Protein AF-A0A3M2L8L9-F1 (afdb_monomer_lite)

Sequence (64 aa):
MDSFADWLRSRDDDELRAVLAARPELVAPVPADLTALAARAATPAAVSRALDRLDAFALAVLAG

Structure (mmCIF, N/CA/C/O backbone):
data_AF-A0A3M2L8L9-F1
#
_entry.id   AF-A0A3M2L8L9-F1
#
loop_
_atom_site.group_PDB
_atom_site.id
_atom_site.type_symbol
_atom_site.label_atom_id
_atom_site.label_alt_id
_atom_site.label_comp_id
_atom_site.label_asym_id
_atom_site.label_entity_id
_atom_site.label_seq_id
_atom_site.pdbx_PDB_ins_code
_atom_site.Cartn_x
_atom_site.Cartn_y
_atom_site.Cartn_z
_atom_site.occupancy
_atom_site.B_iso_or_equiv
_atom_site.auth_seq_id
_atom_site.auth_comp_id
_atom_site.auth_asym_id
_atom_site.auth_atom_id
_atom_site.pdbx_PDB_model_num
ATOM 1 N N . MET A 1 1 ? 12.604 -16.707 -4.236 1.00 64.75 1 MET A N 1
ATOM 2 C CA . MET A 1 1 ? 11.770 -15.822 -3.404 1.00 64.75 1 MET A CA 1
ATOM 3 C C . MET A 1 1 ? 11.358 -14.695 -4.320 1.00 64.75 1 MET A C 1
ATOM 5 O O . MET A 1 1 ? 12.248 -14.004 -4.805 1.00 64.75 1 MET A O 1
ATOM 9 N N . ASP A 1 2 ? 10.077 -14.597 -4.652 1.00 80.31 2 ASP A N 1
ATOM 10 C CA . ASP A 1 2 ? 9.616 -13.604 -5.624 1.00 80.31 2 ASP A CA 1
ATOM 11 C C . ASP A 1 2 ? 9.744 -12.201 -5.027 1.00 80.31 2 ASP A C 1
ATOM 13 O O . ASP A 1 2 ? 9.534 -12.005 -3.825 1.00 80.31 2 ASP A O 1
ATOM 17 N N . SER A 1 3 ? 10.165 -11.228 -5.839 1.00 91.62 3 SER A N 1
ATOM 18 C CA . SER A 1 3 ? 10.324 -9.856 -5.360 1.00 91.62 3 SER A CA 1
ATOM 19 C C . SER A 1 3 ? 8.958 -9.225 -5.082 1.00 91.62 3 SER A C 1
ATOM 21 O O . SER A 1 3 ? 7.935 -9.647 -5.621 1.00 91.62 3 SER A O 1
ATOM 23 N N . PHE A 1 4 ? 8.918 -8.152 -4.288 1.00 90.25 4 PHE A N 1
ATOM 24 C CA . PHE A 1 4 ? 7.661 -7.429 -4.072 1.00 90.25 4 PHE A CA 1
ATOM 25 C C . PHE A 1 4 ? 7.079 -6.858 -5.380 1.00 90.25 4 PHE A C 1
ATOM 27 O O . PHE A 1 4 ? 5.864 -6.784 -5.541 1.00 90.25 4 PHE A O 1
ATOM 34 N N . ALA A 1 5 ? 7.932 -6.524 -6.352 1.00 93.94 5 ALA A N 1
ATOM 35 C CA . ALA A 1 5 ? 7.487 -6.113 -7.680 1.00 93.94 5 ALA A CA 1
ATOM 36 C C . ALA A 1 5 ? 6.836 -7.270 -8.460 1.00 93.94 5 ALA A C 1
ATOM 38 O O . ALA A 1 5 ? 5.849 -7.049 -9.154 1.00 93.94 5 ALA A O 1
ATOM 39 N N . ASP A 1 6 ? 7.341 -8.499 -8.321 1.00 93.88 6 ASP A N 1
ATOM 40 C CA . ASP A 1 6 ? 6.737 -9.689 -8.941 1.00 93.88 6 ASP A CA 1
ATOM 41 C C . ASP A 1 6 ? 5.408 -10.043 -8.277 1.00 93.88 6 ASP A C 1
ATOM 43 O O . ASP A 1 6 ? 4.431 -10.352 -8.958 1.00 93.88 6 ASP A O 1
ATOM 47 N N . TRP A 1 7 ? 5.332 -9.883 -6.954 1.00 93.12 7 TRP A N 1
ATOM 48 C CA . TRP A 1 7 ? 4.072 -9.994 -6.233 1.00 93.12 7 TRP A CA 1
ATOM 49 C C . TRP A 1 7 ? 3.047 -8.976 -6.749 1.00 93.12 7 TRP A C 1
ATOM 51 O O . TRP A 1 7 ? 1.935 -9.381 -7.075 1.00 93.12 7 TRP A O 1
ATOM 61 N N . LEU A 1 8 ? 3.416 -7.698 -6.913 1.00 92.44 8 LEU A N 1
ATOM 62 C CA . LEU A 1 8 ? 2.523 -6.670 -7.468 1.00 92.44 8 LEU A CA 1
ATOM 63 C C . LEU A 1 8 ? 2.085 -6.979 -8.906 1.00 92.44 8 LEU A C 1
ATOM 65 O O . LEU A 1 8 ? 0.925 -6.772 -9.235 1.00 92.44 8 LEU A O 1
ATOM 69 N N . ARG A 1 9 ? 2.979 -7.506 -9.753 1.00 92.69 9 ARG A N 1
ATOM 70 C CA . ARG A 1 9 ? 2.644 -7.921 -11.131 1.00 92.69 9 ARG A CA 1
ATOM 71 C C . ARG A 1 9 ? 1.636 -9.064 -11.190 1.00 92.69 9 ARG A C 1
ATOM 73 O O . ARG A 1 9 ? 0.943 -9.202 -12.188 1.00 92.69 9 ARG A O 1
ATOM 80 N N . SER A 1 10 ? 1.597 -9.900 -10.155 1.00 94.00 10 SER A N 1
ATOM 81 C CA . SER A 1 10 ? 0.667 -11.030 -10.069 1.00 94.00 10 SER A CA 1
ATOM 82 C C . SER A 1 10 ? -0.719 -10.656 -9.524 1.00 94.00 10 SER A C 1
ATOM 84 O O . SER A 1 10 ? -1.570 -11.538 -9.418 1.00 94.00 10 SER A O 1
ATOM 86 N N . ARG A 1 11 ? -0.927 -9.393 -9.125 1.00 94.69 11 ARG A N 1
ATOM 87 C CA . ARG A 1 11 ? -2.218 -8.876 -8.651 1.00 94.69 11 ARG A CA 1
ATOM 88 C C . ARG A 1 11 ? -3.080 -8.416 -9.816 1.00 94.69 11 ARG A C 1
ATOM 90 O O . ARG A 1 11 ? -2.555 -7.996 -10.847 1.00 94.69 11 ARG A O 1
ATOM 97 N N . ASP A 1 12 ? -4.390 -8.479 -9.630 1.00 95.25 12 ASP A N 1
ATOM 98 C CA . ASP A 1 12 ? -5.330 -7.877 -10.570 1.00 95.25 12 ASP A CA 1
ATOM 99 C C . ASP A 1 12 ? -5.465 -6.353 -10.358 1.00 95.25 12 ASP A C 1
ATOM 101 O O . ASP A 1 12 ? -4.970 -5.775 -9.382 1.00 95.25 12 ASP A O 1
ATOM 105 N N . ASP A 1 13 ? -6.117 -5.678 -11.306 1.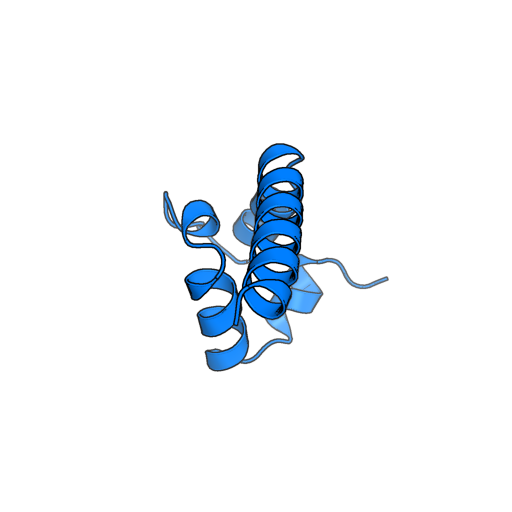00 93.25 13 ASP A N 1
ATOM 106 C CA . ASP A 1 13 ? -6.282 -4.221 -11.275 1.00 93.25 13 ASP A CA 1
ATOM 107 C C . ASP A 1 13 ? -7.111 -3.739 -10.075 1.00 93.25 13 ASP A C 1
ATOM 109 O O . ASP A 1 13 ? -6.889 -2.628 -9.585 1.00 93.25 13 ASP A O 1
ATOM 113 N N . ASP A 1 14 ? -8.058 -4.544 -9.590 1.00 95.38 14 ASP A N 1
ATOM 114 C CA . ASP A 1 14 ? -8.925 -4.175 -8.472 1.00 95.38 14 ASP A CA 1
ATOM 115 C C . ASP A 1 14 ? -8.183 -4.307 -7.134 1.00 95.38 14 ASP A C 1
ATOM 117 O O . ASP A 1 14 ? -8.272 -3.411 -6.290 1.00 95.38 14 ASP A O 1
ATOM 121 N N . GLU A 1 15 ? -7.366 -5.348 -6.967 1.00 93.38 15 GLU A N 1
ATOM 122 C CA . GLU A 1 15 ? -6.426 -5.530 -5.861 1.00 93.38 15 GLU A CA 1
ATOM 123 C C . GLU A 1 15 ? -5.404 -4.387 -5.823 1.00 93.38 15 GLU A C 1
ATOM 125 O O . GLU A 1 15 ? -5.176 -3.777 -4.772 1.00 93.38 15 GLU A O 1
ATOM 130 N N . LEU A 1 16 ? -4.812 -4.039 -6.971 1.00 93.25 16 LEU A N 1
ATOM 131 C CA . LEU A 1 16 ? -3.888 -2.908 -7.067 1.00 93.25 16 LEU A CA 1
ATOM 132 C C . LEU A 1 16 ? -4.592 -1.592 -6.732 1.00 93.25 16 LEU A C 1
ATOM 134 O O . LEU A 1 16 ? -4.071 -0.795 -5.947 1.00 93.25 16 LEU A O 1
ATOM 138 N N . ARG A 1 17 ? -5.798 -1.369 -7.265 1.00 92.81 17 ARG A N 1
ATOM 139 C CA . ARG A 1 17 ? -6.597 -0.179 -6.955 1.00 92.81 17 ARG A CA 1
ATOM 140 C C . ARG A 1 17 ? -6.901 -0.094 -5.463 1.00 92.81 17 ARG A C 1
ATOM 142 O O . ARG A 1 17 ? -6.772 0.992 -4.903 1.00 92.81 17 ARG A O 1
ATOM 149 N N . ALA A 1 18 ? -7.248 -1.201 -4.812 1.00 92.38 18 ALA A N 1
ATOM 150 C CA . ALA A 1 18 ? -7.508 -1.238 -3.377 1.00 92.38 18 ALA A CA 1
ATOM 151 C C . ALA A 1 18 ? -6.267 -0.838 -2.563 1.00 92.38 18 ALA A C 1
ATOM 153 O O . ALA A 1 18 ? -6.361 -0.007 -1.657 1.00 92.38 18 ALA A O 1
ATOM 154 N N . VAL A 1 19 ? -5.088 -1.350 -2.927 1.00 90.25 19 VAL A N 1
ATOM 155 C CA . VAL A 1 19 ? -3.820 -0.975 -2.280 1.00 90.25 19 VAL A CA 1
ATOM 156 C C . VAL A 1 19 ? -3.532 0.517 -2.446 1.00 90.25 19 VAL A C 1
ATOM 158 O O . VAL A 1 19 ? -3.191 1.191 -1.472 1.00 90.25 19 VAL A O 1
ATOM 161 N N . LEU A 1 20 ? -3.678 1.052 -3.660 1.00 91.56 20 LEU A N 1
ATOM 162 C CA . LEU A 1 20 ? -3.407 2.463 -3.942 1.00 91.56 20 LEU A CA 1
ATOM 163 C C . LEU A 1 20 ? -4.438 3.398 -3.298 1.00 91.56 20 LEU A C 1
ATOM 165 O O . LEU A 1 20 ? -4.072 4.475 -2.834 1.00 91.56 20 LEU A O 1
ATOM 169 N N . ALA A 1 21 ? -5.702 2.982 -3.212 1.00 90.75 21 ALA A N 1
ATOM 170 C CA . ALA A 1 21 ? -6.747 3.719 -2.506 1.00 90.75 21 ALA A CA 1
ATOM 171 C C . ALA A 1 21 ? -6.479 3.769 -0.995 1.00 90.75 21 ALA A C 1
ATOM 173 O O . ALA A 1 21 ? -6.662 4.811 -0.368 1.00 90.75 21 ALA A O 1
ATOM 174 N N . ALA A 1 22 ? -5.993 2.668 -0.415 1.00 89.12 22 ALA A N 1
ATOM 175 C CA . ALA A 1 22 ? -5.604 2.622 0.989 1.00 89.12 22 ALA A CA 1
ATOM 176 C C . ALA A 1 22 ? -4.306 3.400 1.269 1.00 89.12 22 ALA A C 1
ATOM 178 O O . ALA A 1 22 ? -4.101 3.869 2.390 1.00 89.12 22 ALA A O 1
ATOM 179 N N . ARG A 1 23 ? -3.415 3.523 0.273 1.00 90.81 23 ARG A N 1
ATOM 180 C CA . ARG A 1 23 ? -2.097 4.172 0.385 1.00 90.81 23 ARG A CA 1
ATOM 181 C C . ARG A 1 23 ? -1.852 5.206 -0.732 1.00 90.81 23 ARG A C 1
ATOM 183 O O . ARG A 1 23 ? -0.943 5.013 -1.550 1.00 90.81 23 ARG A O 1
ATOM 190 N N . PRO A 1 24 ? -2.605 6.320 -0.781 1.00 90.75 24 PRO A N 1
ATOM 191 C CA . PRO A 1 24 ? -2.496 7.312 -1.855 1.00 90.75 24 PRO A CA 1
ATOM 192 C C . PRO A 1 24 ? -1.106 7.967 -1.945 1.00 90.75 24 PRO A C 1
ATOM 194 O O . PRO A 1 24 ? -0.681 8.394 -3.020 1.00 90.75 24 PRO A O 1
ATOM 197 N N . GLU A 1 25 ? -0.344 7.986 -0.847 1.00 92.31 25 GLU A N 1
ATOM 198 C CA . GLU A 1 25 ? 1.041 8.466 -0.807 1.00 92.31 25 GLU A CA 1
ATOM 199 C C . GLU A 1 25 ? 1.987 7.678 -1.728 1.00 92.31 25 GLU A C 1
ATOM 201 O O . GLU A 1 25 ? 3.025 8.185 -2.153 1.00 92.31 25 GLU A O 1
ATOM 206 N N . LEU A 1 26 ? 1.629 6.439 -2.075 1.00 92.56 26 LEU A N 1
ATOM 207 C CA . LEU A 1 26 ? 2.410 5.611 -2.988 1.00 92.56 26 LEU A CA 1
ATOM 208 C C . LEU A 1 26 ? 2.214 5.963 -4.460 1.00 92.56 26 LEU A C 1
ATOM 210 O O . LEU A 1 26 ? 2.899 5.384 -5.298 1.00 92.56 26 LEU A O 1
ATOM 214 N N . VAL A 1 27 ? 1.294 6.864 -4.798 1.00 92.38 27 VAL A N 1
ATOM 215 C CA . VAL A 1 27 ? 1.008 7.240 -6.191 1.00 92.38 27 VAL A CA 1
ATOM 216 C C . VAL A 1 27 ? 1.477 8.654 -6.501 1.00 92.38 27 VAL A C 1
ATOM 218 O O . VAL A 1 27 ? 1.561 9.015 -7.665 1.00 92.38 27 VAL A O 1
ATOM 221 N N . ALA A 1 28 ? 1.844 9.456 -5.499 1.00 89.19 28 ALA A N 1
ATOM 222 C CA . ALA A 1 28 ? 2.290 10.831 -5.702 1.00 89.19 28 ALA A CA 1
ATOM 223 C C . ALA A 1 28 ? 3.812 10.968 -5.487 1.00 89.19 28 ALA A C 1
ATOM 225 O O . ALA A 1 28 ? 4.287 10.701 -4.381 1.00 89.19 28 ALA A O 1
ATOM 226 N N . PRO A 1 29 ? 4.600 11.378 -6.503 1.00 89.56 29 PRO A N 1
ATOM 227 C CA . PRO A 1 29 ? 4.269 11.410 -7.935 1.00 89.56 29 PRO A CA 1
ATOM 228 C C . PRO A 1 29 ? 4.081 9.998 -8.522 1.00 89.56 29 PRO A C 1
ATOM 230 O O . PRO A 1 29 ? 4.467 8.998 -7.899 1.00 89.56 29 PRO A O 1
ATOM 233 N N . VAL A 1 30 ? 3.469 9.915 -9.711 1.00 92.31 30 VAL A N 1
ATOM 234 C CA . VAL A 1 30 ? 3.127 8.631 -10.351 1.00 92.31 30 VAL A CA 1
ATOM 235 C C . VAL A 1 30 ? 4.415 7.842 -10.614 1.00 92.31 30 VAL A C 1
ATOM 237 O O . VAL A 1 30 ? 5.335 8.386 -11.227 1.00 92.31 30 VAL A O 1
ATOM 240 N N . PRO A 1 31 ? 4.536 6.594 -10.117 1.00 92.19 31 PRO A N 1
ATOM 241 C CA . PRO A 1 31 ? 5.709 5.776 -10.400 1.00 92.19 31 PRO A CA 1
ATOM 242 C C . PRO A 1 31 ? 5.753 5.426 -11.886 1.00 92.19 31 PRO A C 1
ATOM 244 O O . PRO A 1 31 ? 4.715 5.188 -12.495 1.00 92.19 31 PRO A O 1
ATOM 247 N N . ALA A 1 32 ? 6.958 5.324 -12.443 1.00 94.12 32 ALA A N 1
ATOM 248 C CA . ALA A 1 32 ? 7.134 4.909 -13.832 1.00 94.12 32 ALA A CA 1
ATOM 249 C C . ALA A 1 32 ? 6.685 3.456 -14.080 1.00 94.12 32 ALA A C 1
ATOM 251 O O . ALA A 1 32 ? 6.243 3.133 -15.178 1.00 94.12 32 ALA A O 1
ATOM 252 N N . ASP A 1 33 ? 6.793 2.586 -13.068 1.00 93.44 33 ASP A N 1
ATOM 253 C CA . ASP A 1 33 ? 6.426 1.174 -13.154 1.00 93.44 33 ASP A CA 1
ATOM 254 C C . ASP A 1 33 ? 6.187 0.533 -11.766 1.00 93.44 33 ASP A C 1
ATOM 256 O O . ASP A 1 33 ? 6.330 1.164 -10.710 1.00 93.44 33 ASP A O 1
ATOM 260 N N . LEU A 1 34 ? 5.836 -0.759 -11.768 1.00 92.81 34 LEU A N 1
ATOM 261 C CA . LEU A 1 34 ? 5.628 -1.553 -10.552 1.00 92.81 34 LEU A CA 1
ATOM 262 C C . LEU A 1 34 ? 6.911 -1.772 -9.735 1.00 92.81 34 LEU A C 1
ATOM 264 O O . LEU A 1 34 ? 6.826 -1.982 -8.527 1.00 92.81 34 LEU A O 1
ATOM 268 N N . THR A 1 35 ? 8.097 -1.686 -10.344 1.00 94.81 35 THR A N 1
ATOM 269 C CA . THR A 1 35 ? 9.372 -1.781 -9.618 1.00 94.81 35 THR A CA 1
ATOM 270 C C . THR A 1 35 ? 9.598 -0.525 -8.776 1.00 94.81 35 THR A C 1
ATOM 272 O O . THR A 1 35 ? 9.919 -0.620 -7.592 1.00 94.81 35 THR A O 1
ATOM 275 N N . ALA A 1 36 ? 9.367 0.658 -9.348 1.00 94.75 36 ALA A N 1
ATOM 276 C CA . ALA A 1 36 ? 9.439 1.936 -8.649 1.00 94.75 36 ALA A CA 1
ATOM 277 C C . ALA A 1 36 ? 8.359 2.048 -7.561 1.00 94.75 36 ALA A C 1
ATOM 279 O O . ALA A 1 36 ? 8.623 2.558 -6.468 1.00 94.75 36 ALA A O 1
ATOM 280 N N . LEU A 1 37 ? 7.152 1.534 -7.829 1.00 94.50 37 LEU A N 1
ATOM 281 C CA . LEU A 1 37 ? 6.097 1.419 -6.822 1.00 94.50 37 LEU A CA 1
ATOM 282 C C . LEU A 1 37 ? 6.536 0.519 -5.657 1.00 94.50 37 LEU A C 1
ATOM 284 O O . LEU A 1 37 ? 6.444 0.939 -4.503 1.00 94.50 37 LEU A O 1
ATOM 288 N N . ALA A 1 38 ? 7.062 -0.674 -5.956 1.00 94.62 38 ALA A N 1
ATOM 289 C CA . ALA A 1 38 ? 7.552 -1.623 -4.960 1.00 94.62 38 ALA A CA 1
ATOM 290 C C . ALA A 1 38 ? 8.656 -1.017 -4.083 1.00 94.62 38 ALA A C 1
ATOM 292 O O . ALA A 1 38 ? 8.575 -1.073 -2.856 1.00 94.62 38 ALA A O 1
ATOM 293 N N . ALA A 1 39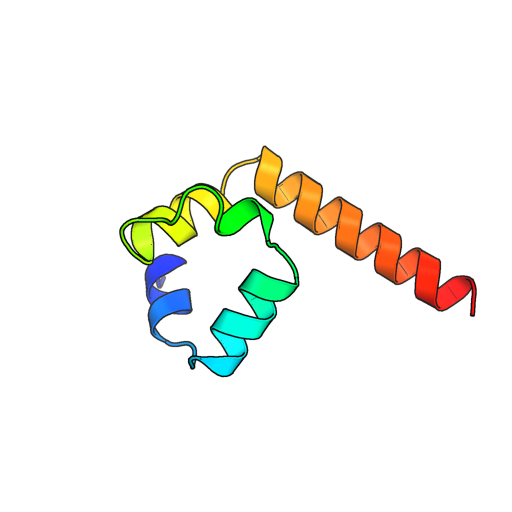 ? 9.655 -0.384 -4.703 1.00 94.81 39 ALA A N 1
ATOM 294 C CA . ALA A 1 39 ? 10.763 0.254 -3.998 1.00 94.81 39 ALA A CA 1
ATOM 295 C C . ALA A 1 39 ? 10.274 1.360 -3.052 1.00 94.81 39 ALA A C 1
ATOM 297 O O . ALA A 1 39 ? 10.670 1.406 -1.888 1.00 94.81 39 ALA A O 1
ATOM 298 N N . ARG A 1 40 ? 9.357 2.218 -3.514 1.00 94.56 40 ARG A N 1
ATOM 299 C CA . ARG A 1 40 ? 8.768 3.275 -2.681 1.00 94.56 40 ARG A CA 1
ATOM 300 C C . ARG A 1 40 ? 7.951 2.710 -1.524 1.00 94.56 40 ARG A C 1
ATOM 302 O O . ARG A 1 40 ? 8.060 3.194 -0.398 1.00 94.56 40 ARG A O 1
ATOM 309 N N . ALA A 1 41 ? 7.150 1.685 -1.782 1.00 93.81 41 ALA A N 1
ATOM 310 C CA . ALA A 1 41 ? 6.339 1.027 -0.768 1.00 93.81 41 ALA A CA 1
ATOM 311 C C . ALA A 1 41 ? 7.169 0.294 0.297 1.00 93.81 41 ALA A C 1
ATOM 313 O O . ALA A 1 41 ? 6.677 0.136 1.414 1.00 93.81 41 ALA A O 1
ATOM 314 N N . ALA A 1 42 ? 8.406 -0.090 -0.033 1.00 93.56 42 ALA A N 1
ATOM 315 C CA . ALA A 1 42 ? 9.382 -0.682 0.878 1.00 93.56 42 ALA A CA 1
ATOM 316 C C . ALA A 1 42 ? 10.221 0.353 1.658 1.00 93.56 42 ALA A C 1
ATOM 318 O O . ALA A 1 42 ? 11.053 -0.030 2.480 1.00 93.56 42 ALA A O 1
ATOM 319 N N . THR A 1 43 ? 10.030 1.660 1.434 1.00 95.38 43 THR A N 1
ATOM 320 C CA . THR A 1 43 ? 10.743 2.686 2.213 1.00 95.38 43 THR A CA 1
ATOM 321 C C . THR A 1 43 ? 10.297 2.676 3.681 1.00 95.38 43 THR A C 1
ATOM 323 O O . THR A 1 43 ? 9.109 2.478 3.955 1.00 95.38 43 THR A O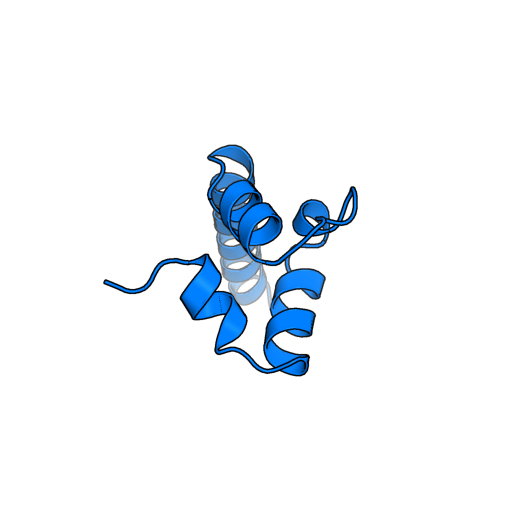 1
ATOM 326 N N . PRO A 1 44 ? 11.189 2.980 4.643 1.00 95.12 44 PRO A N 1
ATOM 327 C CA . PRO A 1 44 ? 10.830 3.006 6.063 1.00 95.12 44 PRO A CA 1
ATOM 328 C C . PRO A 1 44 ? 9.646 3.930 6.377 1.00 95.12 44 PRO A C 1
ATOM 330 O O . PRO A 1 44 ? 8.764 3.577 7.153 1.00 95.12 44 PRO A O 1
ATOM 333 N N . ALA A 1 45 ? 9.579 5.092 5.721 1.00 93.31 45 ALA A N 1
ATOM 334 C CA . ALA A 1 45 ? 8.493 6.052 5.905 1.00 93.31 45 ALA A CA 1
ATOM 335 C C . ALA A 1 45 ? 7.135 5.535 5.395 1.00 93.31 45 ALA A C 1
ATOM 337 O O . ALA A 1 45 ? 6.103 5.835 5.999 1.00 93.31 45 ALA A O 1
ATOM 338 N N . ALA A 1 46 ? 7.126 4.775 4.293 1.00 92.06 46 ALA A N 1
ATOM 339 C CA . ALA A 1 46 ? 5.912 4.157 3.765 1.00 92.06 46 ALA A CA 1
ATOM 340 C C . ALA A 1 46 ? 5.455 2.980 4.635 1.00 92.06 46 ALA A C 1
ATOM 342 O O . ALA A 1 46 ? 4.258 2.817 4.863 1.00 92.06 46 ALA A O 1
ATOM 343 N N . VAL A 1 47 ? 6.400 2.186 5.147 1.00 92.81 47 VAL A N 1
ATOM 344 C CA . VAL A 1 47 ? 6.106 1.088 6.076 1.00 92.81 47 VAL A CA 1
ATOM 345 C C . VAL A 1 47 ? 5.541 1.630 7.390 1.00 92.81 47 VAL A C 1
ATOM 347 O O . VAL A 1 47 ? 4.487 1.169 7.810 1.00 92.81 47 VAL A O 1
ATOM 350 N N . SER A 1 48 ? 6.159 2.659 7.981 1.00 92.94 48 SER A N 1
ATOM 351 C CA . SER A 1 48 ? 5.660 3.308 9.205 1.00 92.94 48 SER A CA 1
ATOM 352 C C . SER A 1 48 ? 4.222 3.794 9.039 1.00 92.94 48 SER A C 1
ATOM 354 O O . SER A 1 48 ? 3.355 3.401 9.806 1.00 92.94 48 SER A O 1
ATOM 356 N N . ARG A 1 49 ? 3.930 4.552 7.971 1.00 89.81 49 ARG A N 1
ATOM 357 C CA . ARG A 1 49 ? 2.564 5.034 7.693 1.00 89.81 49 ARG A CA 1
ATOM 358 C C . ARG A 1 49 ? 1.551 3.907 7.515 1.00 89.81 49 ARG A C 1
ATOM 360 O O . ARG A 1 49 ? 0.379 4.076 7.835 1.00 89.81 49 ARG A 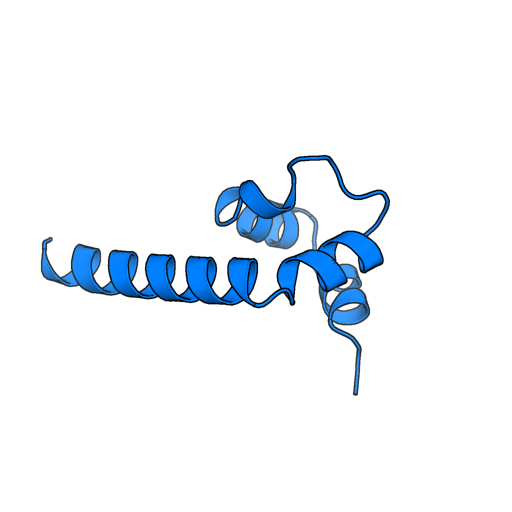O 1
ATOM 367 N N . ALA A 1 50 ? 1.976 2.780 6.950 1.00 90.19 50 ALA A N 1
ATOM 368 C CA . ALA A 1 50 ? 1.104 1.628 6.781 1.00 90.19 50 ALA A CA 1
ATOM 369 C C . ALA A 1 50 ? 0.755 0.975 8.122 1.00 90.19 50 ALA A C 1
ATOM 371 O O . ALA A 1 50 ? -0.398 0.595 8.308 1.00 90.19 50 ALA A O 1
ATOM 372 N N . LEU A 1 51 ? 1.724 0.890 9.037 1.00 90.38 51 LEU A N 1
ATOM 373 C CA . LEU A 1 51 ? 1.511 0.406 10.401 1.00 90.38 51 LEU A CA 1
ATOM 374 C C . LEU A 1 51 ? 0.627 1.375 11.193 1.00 90.38 51 LEU A C 1
ATOM 376 O O . LEU A 1 51 ? -0.395 0.947 11.714 1.00 90.38 51 LEU A O 1
ATOM 380 N N . ASP A 1 52 ? 0.916 2.680 11.150 1.00 89.50 52 ASP A N 1
ATOM 381 C CA . ASP A 1 52 ? 0.111 3.709 11.826 1.00 89.50 52 ASP A CA 1
ATOM 382 C C . ASP A 1 52 ? -1.364 3.665 11.385 1.00 89.50 52 ASP A C 1
ATOM 384 O O . ASP A 1 52 ? -2.284 3.840 12.183 1.00 89.50 52 ASP A O 1
ATOM 388 N N . ARG A 1 53 ? -1.615 3.416 10.091 1.00 83.56 53 ARG A N 1
ATOM 389 C CA . ARG A 1 53 ? -2.975 3.289 9.549 1.00 83.56 53 ARG A CA 1
ATOM 390 C C . ARG A 1 53 ? -3.666 2.008 10.014 1.00 83.56 53 ARG A C 1
ATOM 392 O O . ARG A 1 53 ? -4.873 2.033 10.247 1.00 83.56 53 ARG A O 1
ATOM 399 N N . LEU A 1 54 ? -2.929 0.903 10.124 1.00 85.31 54 LEU A N 1
ATOM 400 C CA . LEU A 1 54 ? -3.459 -0.352 10.653 1.00 85.31 54 LEU A CA 1
ATOM 401 C C . LEU A 1 54 ? -3.824 -0.202 12.136 1.00 85.31 54 LEU A C 1
ATOM 403 O O . LEU A 1 54 ? -4.901 -0.641 12.533 1.00 85.31 54 LEU A O 1
ATOM 407 N N . ASP A 1 55 ? -2.991 0.491 12.912 1.00 80.75 55 ASP A N 1
ATOM 408 C CA . ASP A 1 55 ? -3.267 0.818 14.313 1.00 80.75 55 ASP A CA 1
ATOM 409 C C . ASP A 1 55 ? -4.491 1.731 14.438 1.00 80.75 55 ASP A C 1
ATOM 411 O O . ASP A 1 55 ? -5.391 1.465 15.234 1.00 80.75 55 ASP A O 1
ATOM 415 N N . ALA A 1 56 ? -4.592 2.769 13.602 1.00 76.62 56 ALA A N 1
ATOM 416 C CA . ALA A 1 56 ? -5.767 3.636 13.566 1.00 76.62 56 ALA A CA 1
ATOM 417 C C . ALA A 1 56 ? -7.051 2.865 13.212 1.00 76.62 56 ALA A C 1
ATOM 419 O O . ALA A 1 56 ? -8.098 3.116 13.806 1.00 76.62 56 ALA A O 1
ATOM 420 N N . PHE A 1 57 ? -6.983 1.906 12.283 1.00 77.50 57 PHE A N 1
ATOM 421 C CA . PHE A 1 57 ? -8.113 1.036 11.955 1.00 77.50 57 PHE A CA 1
ATOM 422 C C . PHE A 1 57 ? -8.481 0.116 13.125 1.00 77.50 57 PHE A C 1
ATOM 424 O O . PHE A 1 57 ? -9.656 0.003 13.468 1.00 77.50 57 PHE A O 1
ATOM 431 N N . ALA A 1 58 ? -7.489 -0.495 13.778 1.00 73.44 58 ALA A N 1
ATOM 432 C CA . ALA A 1 58 ? -7.710 -1.326 14.958 1.00 73.44 58 ALA A CA 1
ATOM 433 C C . ALA A 1 58 ? -8.372 -0.530 16.098 1.00 73.44 58 ALA A C 1
ATOM 435 O O . ALA A 1 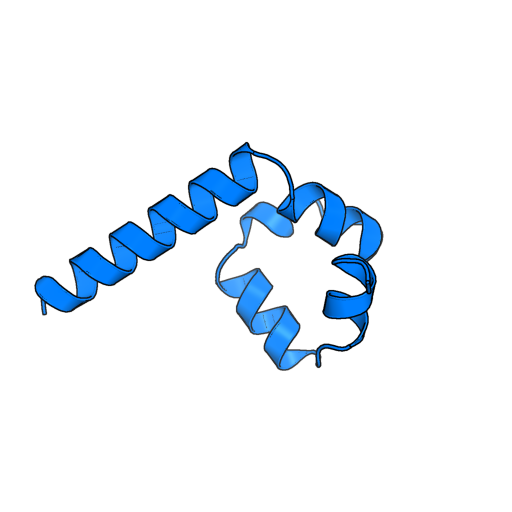58 ? -9.299 -1.023 16.738 1.00 73.44 58 ALA A O 1
ATOM 436 N N . LEU A 1 59 ? -7.961 0.724 16.305 1.00 76.19 59 LEU A N 1
ATOM 437 C CA . LEU A 1 59 ? -8.595 1.636 17.258 1.00 76.19 59 LEU A CA 1
ATOM 438 C C . LEU A 1 59 ? -10.011 2.046 16.828 1.00 76.19 59 LEU A C 1
ATOM 440 O O . LEU A 1 59 ? -10.896 2.136 17.675 1.00 76.19 59 LEU A O 1
ATOM 444 N N . ALA A 1 60 ? -10.254 2.257 15.533 1.00 72.12 60 ALA A N 1
ATOM 445 C CA . ALA A 1 60 ? -11.579 2.602 15.017 1.00 72.12 60 ALA A CA 1
ATOM 446 C C . ALA A 1 60 ? -12.603 1.474 15.225 1.00 72.12 60 ALA A C 1
ATOM 448 O O . ALA A 1 60 ? -13.752 1.759 15.550 1.00 72.12 60 ALA A O 1
ATOM 449 N N . VAL A 1 61 ? -12.190 0.207 15.101 1.00 76.62 61 VAL A N 1
ATOM 450 C CA . VAL A 1 61 ? -13.058 -0.956 15.371 1.00 76.62 61 VAL A CA 1
ATOM 451 C C . VAL A 1 61 ? -13.466 -1.044 16.845 1.00 76.62 61 VAL A C 1
ATOM 453 O O . VAL A 1 61 ? -14.551 -1.524 17.137 1.00 76.62 61 VAL A O 1
ATOM 456 N N . LEU A 1 62 ? -12.632 -0.575 17.779 1.00 68.94 62 LEU A N 1
ATOM 457 C CA . LEU A 1 62 ? -12.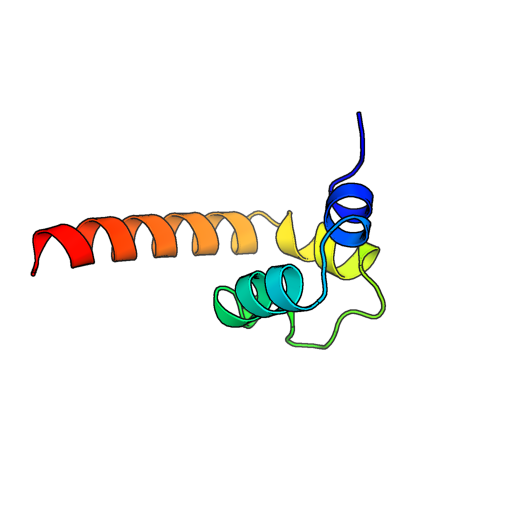963 -0.550 19.212 1.00 68.94 62 LEU A CA 1
ATOM 458 C C . LEU A 1 62 ? -13.851 0.638 19.612 1.00 68.94 62 LEU A C 1
ATOM 460 O O . LEU A 1 62 ? -14.425 0.633 20.700 1.00 68.94 62 LEU A O 1
ATOM 464 N N . ALA A 1 63 ? -13.913 1.674 18.774 1.00 64.69 63 ALA A N 1
ATOM 465 C CA . ALA A 1 63 ? -14.677 2.893 19.025 1.00 64.69 63 ALA A CA 1
ATOM 466 C C . ALA A 1 63 ? -16.102 2.864 18.437 1.00 64.69 63 ALA A C 1
ATOM 468 O O . ALA A 1 63 ? -16.856 3.814 18.660 1.00 64.69 63 ALA A O 1
ATOM 469 N N . GLY A 1 64 ? -16.456 1.817 17.682 1.00 53.81 64 GLY A N 1
ATOM 470 C CA . GLY A 1 64 ? -17.795 1.563 17.134 1.00 53.81 64 GLY A CA 1
ATOM 471 C C . GLY A 1 64 ? -18.429 0.324 17.744 1.00 53.81 64 GLY A C 1
ATOM 472 O O . GLY A 1 64 ? -19.676 0.311 17.826 1.00 53.81 64 GLY A O 1
#

Radius of gyration: 13.12 Å; chains: 1; bounding box: 30×27×33 Å

Secondary structure (DSSP, 8-state):
---HHHHHHTS-HHHHHHHHHH-GGGTSSPPSSHHHHHHHHTSHHHHHHHHHHHHHHHHHHH--

pLDDT: mean 88.56, std 8.8, range [53.81, 95.38]

Foldseek 3Di:
DDAVLSVVVPDDPVVVVVVCVLPVVLCVPHAPGSVSSSVVCPDPVNVVVVVVVVVVVVVVVVVD

Organism: NCBI:txid2483351